Protein AF-A0A1S4ERU2-F1 (afdb_monomer_lite)

Secondary structure (DSSP, 8-state):
-HHHHHHHHHHHGGGG-------SSS-TTTHHHHHHHHHHHHHHHTT-SS-----TTS----HHHHHHHHHHH-----GGG---TTTTTTSPPPP----

Foldseek 3Di:
DVVVVVVVVVVVVVPPPDDDDDDDDDCVPVCPVVVVVVVVVVCVVVVHPDDDDDDVVDDDDDPVNQVVVCVVPVDNPPVVPPPDPCPCVVVDDDDDDDD

Structure (mmCIF, N/CA/C/O backbone):
data_AF-A0A1S4ERU2-F1
#
_entry.id   AF-A0A1S4ERU2-F1
#
loop_
_atom_site.group_PDB
_atom_site.id
_atom_site.type_symbol
_atom_site.label_atom_id
_atom_site.label_alt_id
_atom_site.label_comp_id
_atom_site.label_asym_id
_atom_site.label_entity_id
_atom_site.label_seq_id
_atom_site.pdbx_PDB_ins_code
_atom_site.Cartn_x
_atom_site.Cartn_y
_atom_site.Cartn_z
_atom_site.occupancy
_atom_site.B_iso_or_equiv
_atom_site.auth_seq_id
_atom_site.auth_comp_id
_atom_site.auth_asym_id
_atom_site.auth_atom_id
_atom_site.pdbx_PDB_model_num
ATOM 1 N N . MET A 1 1 ? -36.582 -1.621 -16.026 1.00 64.06 1 MET A N 1
ATOM 2 C CA . MET A 1 1 ? -36.294 -0.267 -15.488 1.00 64.06 1 MET A CA 1
ATOM 3 C C . MET A 1 1 ? -35.591 -0.240 -14.123 1.00 64.06 1 MET A C 1
ATOM 5 O O . MET A 1 1 ? -34.948 0.753 -13.824 1.00 64.06 1 MET A O 1
ATOM 9 N N . ARG A 1 2 ? -35.659 -1.296 -13.292 1.00 65.50 2 ARG A N 1
ATOM 10 C CA . ARG A 1 2 ? -35.062 -1.303 -11.936 1.00 65.50 2 ARG A CA 1
ATOM 11 C C . ARG A 1 2 ? -33.526 -1.429 -11.895 1.00 65.50 2 ARG A C 1
ATOM 13 O O . ARG A 1 2 ? -32.908 -0.813 -11.038 1.00 65.50 2 ARG A O 1
ATOM 20 N N . CYS A 1 3 ? -32.904 -2.149 -12.837 1.00 54.56 3 CYS A N 1
ATOM 21 C CA . CYS A 1 3 ? -31.436 -2.268 -12.899 1.00 54.56 3 CYS A CA 1
ATOM 22 C C . CYS A 1 3 ? -30.736 -0.947 -13.232 1.00 54.56 3 CYS A C 1
ATOM 24 O O . CYS A 1 3 ? -29.701 -0.647 -12.652 1.00 54.56 3 CYS A O 1
ATOM 26 N N . LEU A 1 4 ? -31.313 -0.140 -14.129 1.00 66.44 4 LEU A N 1
ATOM 27 C CA . LEU A 1 4 ? -30.715 1.136 -14.525 1.00 66.44 4 LEU A CA 1
ATOM 28 C C . LEU A 1 4 ? -30.728 2.142 -13.362 1.00 66.44 4 LEU A C 1
ATOM 30 O O . LEU A 1 4 ? -29.753 2.856 -13.165 1.00 66.44 4 LEU A O 1
ATOM 34 N N . LEU A 1 5 ? -31.776 2.115 -12.528 1.00 60.19 5 LEU A N 1
ATOM 35 C CA . LEU A 1 5 ? -31.858 2.926 -11.310 1.00 60.19 5 LEU A CA 1
ATOM 36 C C . LEU A 1 5 ? -30.756 2.559 -10.297 1.00 60.19 5 LEU A C 1
ATOM 38 O O . LEU A 1 5 ? -30.122 3.453 -9.746 1.00 60.19 5 LEU A O 1
ATOM 42 N N . MET A 1 6 ? -30.486 1.261 -10.095 1.00 65.88 6 MET A N 1
ATOM 43 C CA . MET A 1 6 ? -29.457 0.805 -9.148 1.00 65.88 6 MET A CA 1
ATOM 44 C C . MET A 1 6 ? -28.038 1.207 -9.567 1.00 65.88 6 MET A C 1
ATOM 46 O O . MET A 1 6 ? -27.237 1.604 -8.722 1.00 65.88 6 MET A O 1
ATOM 50 N N . VAL A 1 7 ? -27.733 1.170 -10.868 1.00 66.50 7 VAL A N 1
ATOM 51 C CA . VAL A 1 7 ? -26.419 1.582 -11.392 1.00 66.50 7 VAL A CA 1
ATOM 52 C C . VAL A 1 7 ? -26.184 3.083 -11.183 1.00 66.50 7 VAL A C 1
ATOM 54 O O . VAL A 1 7 ? -25.099 3.480 -10.762 1.00 66.50 7 VAL A O 1
ATOM 57 N N . VAL A 1 8 ? -27.210 3.916 -11.394 1.00 65.81 8 VAL A N 1
ATOM 58 C CA . VAL A 1 8 ? -27.120 5.375 -11.193 1.00 65.81 8 VAL A CA 1
ATOM 59 C C . VAL A 1 8 ? -26.935 5.727 -9.713 1.00 65.81 8 VAL A C 1
ATOM 61 O O . VAL A 1 8 ? -26.126 6.595 -9.388 1.00 65.81 8 VAL A O 1
ATOM 64 N N . THR A 1 9 ? -27.616 5.025 -8.801 1.00 60.66 9 THR A N 1
ATOM 65 C CA . THR A 1 9 ? -27.457 5.261 -7.356 1.00 60.66 9 THR A CA 1
ATOM 66 C C . THR A 1 9 ? -26.083 4.852 -6.829 1.00 60.66 9 THR A C 1
ATOM 68 O O . THR A 1 9 ? -25.536 5.542 -5.975 1.00 60.66 9 THR A O 1
ATOM 71 N N . VAL A 1 10 ? -25.491 3.773 -7.352 1.00 65.50 10 VAL A N 1
ATOM 72 C CA . VAL A 1 10 ? -24.155 3.315 -6.932 1.00 65.50 10 VAL A CA 1
ATOM 73 C C . VAL A 1 10 ? -23.070 4.282 -7.418 1.00 65.50 10 VAL A C 1
ATOM 75 O O . VAL A 1 10 ? -22.179 4.636 -6.646 1.00 65.50 10 VAL A O 1
ATOM 78 N N . LEU A 1 11 ? -23.181 4.791 -8.651 1.00 56.56 11 LEU A N 1
ATOM 79 C CA . LEU A 1 11 ? -22.215 5.744 -9.210 1.00 56.56 11 LEU A CA 1
ATOM 80 C C . LEU A 1 11 ? -22.181 7.074 -8.431 1.00 56.56 11 LEU A C 1
ATOM 82 O O . LEU A 1 11 ? -21.110 7.640 -8.232 1.00 56.56 11 LEU A O 1
ATOM 86 N N . ALA A 1 12 ? -23.330 7.542 -7.930 1.00 58.22 12 ALA A N 1
ATOM 87 C CA . ALA A 1 12 ? -23.422 8.783 -7.155 1.00 58.22 12 ALA A CA 1
ATOM 88 C C . ALA A 1 12 ? -22.722 8.707 -5.781 1.00 58.22 12 ALA A C 1
ATOM 90 O O . ALA A 1 12 ? -22.253 9.724 -5.275 1.00 58.22 12 ALA A O 1
ATOM 91 N N . THR A 1 13 ? -22.609 7.513 -5.188 1.00 59.38 13 THR A N 1
ATOM 92 C CA . THR A 1 13 ? -21.994 7.322 -3.858 1.00 59.38 13 THR A CA 1
ATOM 93 C C . THR A 1 13 ? -20.463 7.273 -3.855 1.00 59.38 13 THR A C 1
ATOM 95 O O . THR A 1 13 ? -19.857 7.366 -2.790 1.00 59.38 13 THR A O 1
ATOM 98 N N . LEU A 1 14 ? -19.815 7.170 -5.020 1.00 54.94 14 LEU A N 1
ATOM 99 C CA . LEU A 1 14 ? -18.350 7.080 -5.118 1.00 54.94 14 LEU A CA 1
ATOM 100 C C . LEU A 1 14 ? -17.636 8.445 -5.048 1.00 54.94 14 LEU A C 1
ATOM 102 O O . LEU A 1 14 ? -16.425 8.487 -4.846 1.00 54.94 14 LEU A O 1
ATOM 106 N N . ASN A 1 15 ? -18.364 9.563 -5.150 1.00 58.16 15 ASN A N 1
ATOM 107 C CA . ASN A 1 15 ? -17.785 10.910 -5.264 1.00 58.16 15 ASN A CA 1
ATOM 108 C C . ASN A 1 15 ? -17.533 11.648 -3.932 1.00 58.16 15 ASN A C 1
ATOM 110 O O . ASN A 1 15 ? -17.169 12.821 -3.956 1.00 58.16 15 ASN A O 1
ATOM 114 N N . SER A 1 16 ? -17.704 11.014 -2.768 1.00 42.22 16 SER A N 1
ATOM 115 C CA . SER A 1 16 ? -17.633 11.715 -1.468 1.00 42.22 16 SER A CA 1
ATOM 116 C C . SER A 1 16 ? -16.392 11.415 -0.619 1.00 42.22 16 SER A C 1
ATOM 118 O O . SER A 1 16 ? -16.374 11.742 0.564 1.00 42.22 16 SER A O 1
ATOM 120 N N . ILE A 1 17 ? -15.331 10.829 -1.182 1.00 47.81 17 ILE A N 1
ATOM 121 C CA . ILE A 1 17 ? -14.082 10.594 -0.437 1.00 47.81 17 ILE A CA 1
ATOM 122 C C . ILE A 1 17 ? -13.149 11.800 -0.612 1.00 47.81 17 ILE A C 1
ATOM 124 O O . ILE A 1 17 ? -12.139 11.754 -1.307 1.00 47.81 17 ILE A O 1
ATOM 128 N N . THR A 1 18 ? -13.505 12.916 0.020 1.00 42.62 18 THR A N 1
ATOM 129 C CA . THR A 1 18 ? -12.589 14.037 0.261 1.00 42.62 18 THR A CA 1
ATOM 130 C C . THR A 1 18 ? -11.744 13.723 1.492 1.00 42.62 18 THR A C 1
ATOM 132 O O . THR A 1 18 ? -12.242 13.768 2.616 1.00 42.62 18 THR A O 1
ATOM 135 N N . ILE A 1 19 ? -10.470 13.377 1.294 1.00 44.28 19 ILE A N 1
ATOM 136 C CA . ILE A 1 19 ? -9.506 13.205 2.387 1.00 44.28 19 ILE A CA 1
ATOM 137 C C . ILE A 1 19 ? -8.971 14.591 2.754 1.00 44.28 19 ILE A C 1
ATOM 139 O O . ILE A 1 19 ? -8.128 15.149 2.054 1.00 44.28 19 ILE A O 1
ATOM 143 N N . SER A 1 20 ? -9.483 15.155 3.845 1.00 37.25 20 SER A N 1
ATOM 144 C CA . SER A 1 20 ? -8.974 16.393 4.434 1.00 37.25 20 SER A CA 1
ATOM 145 C C . SER A 1 20 ? -7.634 16.118 5.117 1.00 37.25 20 SER A C 1
ATOM 147 O O . SER A 1 20 ? -7.583 15.530 6.194 1.00 37.25 20 SER A O 1
ATOM 149 N N . THR A 1 21 ? -6.533 16.528 4.491 1.00 45.09 21 THR A N 1
ATOM 150 C CA . THR A 1 21 ? -5.205 16.533 5.113 1.00 45.09 21 THR A CA 1
ATOM 151 C C . THR A 1 21 ? -5.046 17.805 5.943 1.00 45.09 21 THR A C 1
ATOM 153 O O . THR A 1 21 ? -4.674 18.851 5.412 1.00 45.09 21 THR A O 1
ATOM 156 N N . THR A 1 22 ? -5.342 17.735 7.240 1.00 44.81 22 THR A N 1
ATOM 157 C CA . THR A 1 22 ? -5.032 18.813 8.190 1.00 44.81 22 THR A CA 1
ATOM 158 C C . THR A 1 22 ? -3.838 18.420 9.054 1.00 44.81 22 THR A C 1
ATOM 160 O O . THR A 1 22 ? -3.838 17.369 9.687 1.00 44.81 22 THR A O 1
ATOM 163 N N . SER A 1 23 ? -2.824 19.281 8.988 1.00 42.06 23 SER A N 1
ATOM 164 C CA . SER A 1 23 ? -1.555 19.360 9.722 1.00 42.06 23 SER A CA 1
ATOM 165 C C . SER A 1 23 ? -1.388 18.513 10.993 1.00 42.06 23 SER A C 1
ATOM 167 O O . SER A 1 23 ? -2.158 18.625 11.945 1.00 42.06 23 SER A O 1
ATOM 169 N N . ALA A 1 24 ? -0.274 17.773 11.005 1.00 54.34 24 ALA A N 1
ATOM 170 C CA . ALA A 1 24 ? 0.426 17.230 12.170 1.00 54.34 24 ALA A CA 1
ATOM 171 C C . ALA A 1 24 ? 0.660 18.354 13.211 1.00 54.34 24 ALA A C 1
ATOM 173 O O . ALA A 1 24 ? 0.927 19.482 12.814 1.00 54.34 24 ALA A O 1
ATOM 174 N N . GLU A 1 25 ? 0.523 18.192 14.530 1.00 49.16 25 GLU A N 1
ATOM 175 C CA . GLU A 1 25 ? 1.228 17.211 15.365 1.00 49.16 25 GLU A CA 1
ATOM 176 C C . GLU A 1 25 ? 0.494 16.847 16.693 1.00 49.16 25 GLU A C 1
ATOM 178 O O . GLU A 1 25 ? 1.078 16.163 17.524 1.00 49.16 25 GLU A O 1
ATOM 183 N N . ASP A 1 26 ? -0.794 17.184 16.888 1.00 44.47 26 ASP A N 1
ATOM 184 C CA . ASP A 1 26 ? -1.534 16.938 18.162 1.00 44.47 26 ASP A CA 1
ATOM 185 C C . ASP A 1 26 ? -2.659 15.858 18.109 1.00 44.47 26 ASP A C 1
ATOM 187 O O . ASP A 1 26 ? -3.373 15.627 19.086 1.00 44.47 26 ASP A O 1
ATOM 191 N N . SER A 1 27 ? -2.848 15.145 16.989 1.00 52.03 27 SER A N 1
ATOM 192 C CA . SER A 1 27 ? -4.080 14.370 16.695 1.00 52.03 27 SER A CA 1
ATOM 193 C C . SER A 1 27 ? -4.112 12.887 17.133 1.00 52.03 27 SER A C 1
ATOM 195 O O . SER A 1 27 ? -5.151 12.226 17.065 1.00 52.03 27 SER A O 1
ATOM 197 N N . VAL A 1 28 ? -3.001 12.331 17.631 1.00 56.16 28 VAL A N 1
ATOM 198 C CA . VAL A 1 28 ? -2.728 10.872 17.627 1.00 56.16 28 VAL A CA 1
ATOM 199 C C . VAL A 1 28 ? -3.732 9.999 18.417 1.00 56.16 28 VAL A C 1
ATOM 201 O O . VAL A 1 28 ? -3.834 8.791 18.178 1.00 56.16 28 VAL A O 1
ATOM 204 N N . GLN A 1 29 ? -4.491 10.557 19.368 1.00 55.91 29 GLN A N 1
ATOM 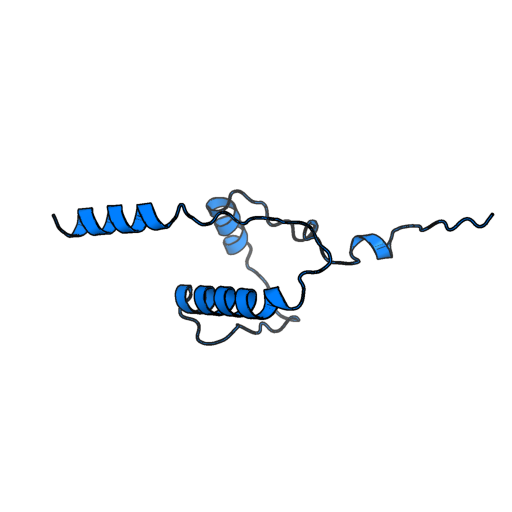205 C CA . GLN A 1 29 ? -5.467 9.789 20.163 1.00 55.91 29 GLN A CA 1
ATOM 206 C C . GLN A 1 29 ? -6.895 9.807 19.604 1.00 55.91 29 GLN A C 1
ATOM 208 O O . GLN A 1 29 ? -7.584 8.787 19.690 1.00 55.91 29 GLN A O 1
ATOM 213 N N . LEU A 1 30 ? -7.328 10.923 19.010 1.00 58.38 30 LEU A N 1
ATOM 214 C CA . LEU A 1 30 ? -8.655 11.060 18.395 1.00 58.38 30 LEU A CA 1
ATOM 215 C C . LEU A 1 30 ? -8.749 10.204 17.119 1.00 58.38 30 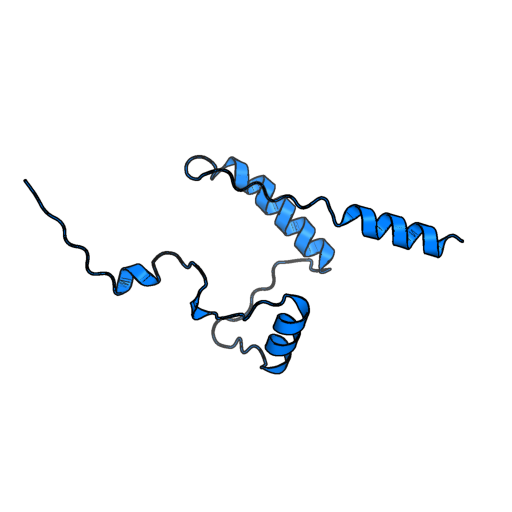LEU A C 1
ATOM 217 O O . LEU A 1 30 ? -9.783 9.599 16.831 1.00 58.38 30 LEU A O 1
ATOM 221 N N . ASP A 1 31 ? -7.607 10.020 16.459 1.00 73.25 31 ASP A N 1
ATOM 222 C CA . ASP A 1 31 ? -7.483 9.260 15.222 1.00 73.25 31 ASP A CA 1
ATOM 223 C C . ASP A 1 31 ? -7.684 7.749 15.406 1.00 73.25 31 ASP A C 1
ATOM 225 O O . ASP A 1 31 ? -8.121 7.076 14.479 1.00 73.25 31 ASP A O 1
ATOM 229 N N . LYS A 1 32 ? -7.440 7.162 16.589 1.00 86.06 32 LYS A N 1
ATOM 230 C CA . LYS A 1 32 ? -7.469 5.688 16.739 1.00 86.06 32 LYS A CA 1
ATOM 231 C C . LYS A 1 32 ? -8.838 5.072 16.448 1.00 86.06 32 LYS A C 1
ATOM 233 O O . LYS A 1 32 ? -8.905 4.031 15.799 1.00 86.06 32 LYS A O 1
ATOM 238 N N . LYS A 1 33 ? -9.922 5.701 16.915 1.00 87.06 33 LYS A N 1
ATOM 239 C CA . LYS A 1 33 ? -11.291 5.216 16.661 1.00 87.06 33 LYS A CA 1
ATOM 240 C C . LYS A 1 33 ? -11.679 5.398 15.193 1.00 87.06 33 LYS A C 1
ATOM 242 O O . LYS A 1 33 ? -12.244 4.484 14.599 1.00 87.06 33 LYS A O 1
ATOM 247 N N . ALA A 1 34 ? -11.319 6.537 14.601 1.00 90.12 34 ALA A N 1
ATOM 248 C CA . ALA A 1 34 ? -11.553 6.810 13.186 1.00 90.12 34 ALA A CA 1
ATOM 249 C C . ALA A 1 34 ? -10.787 5.822 12.287 1.00 90.12 34 ALA A C 1
ATOM 251 O O . ALA A 1 34 ? -11.364 5.237 11.374 1.00 90.12 34 ALA A O 1
ATOM 252 N N . LEU A 1 35 ? -9.517 5.548 12.599 1.00 89.56 35 LEU A N 1
ATOM 253 C CA . LEU A 1 35 ? -8.690 4.568 11.893 1.00 89.56 35 LEU A CA 1
ATOM 254 C C . LEU A 1 35 ? -9.264 3.150 11.989 1.00 89.56 35 LEU A C 1
ATOM 256 O O . LEU A 1 35 ? -9.300 2.445 10.983 1.00 89.56 35 LEU A O 1
ATOM 260 N N . GLN A 1 36 ? -9.761 2.740 13.161 1.00 91.00 36 GLN A N 1
ATOM 261 C CA . GLN A 1 36 ? -10.426 1.441 13.331 1.00 91.00 36 GLN A CA 1
ATOM 262 C C . GLN A 1 36 ? -11.710 1.325 12.499 1.00 91.00 36 GLN A C 1
ATOM 264 O O . GLN A 1 36 ? -11.993 0.258 11.957 1.00 91.00 36 GLN A O 1
ATOM 269 N N . GLN A 1 37 ? -12.476 2.410 12.370 1.00 92.44 37 GLN A N 1
ATOM 270 C CA . GLN A 1 37 ? -13.683 2.439 11.544 1.00 92.44 37 GLN A CA 1
ATOM 271 C C . GLN A 1 37 ? -13.363 2.390 10.044 1.00 92.44 37 GLN A C 1
ATOM 273 O O . GLN A 1 37 ? -14.045 1.706 9.282 1.00 92.44 37 GLN A O 1
ATOM 278 N N . VAL A 1 38 ? -12.309 3.081 9.606 1.00 94.06 38 VAL A N 1
ATOM 279 C CA . VAL A 1 38 ? -11.828 2.981 8.221 1.00 94.06 38 VAL A CA 1
ATOM 280 C C . VAL A 1 38 ? -11.325 1.564 7.935 1.00 94.06 38 VAL A C 1
ATOM 282 O O . VAL A 1 38 ? -11.659 0.995 6.897 1.00 94.06 38 VAL A O 1
ATOM 285 N N . GLU A 1 39 ? -10.580 0.958 8.865 1.00 91.88 39 GLU A N 1
ATOM 286 C CA . GLU A 1 39 ? -10.102 -0.422 8.735 1.00 91.88 39 GLU A CA 1
ATOM 287 C C . GLU A 1 39 ? -11.262 -1.422 8.638 1.00 91.88 39 GLU A C 1
ATOM 289 O O . GLU A 1 39 ? -11.253 -2.270 7.747 1.00 91.88 39 GLU A O 1
ATOM 294 N N . SER A 1 40 ? -12.284 -1.316 9.495 1.00 93.81 40 SER A N 1
ATOM 295 C CA . SER A 1 40 ? -13.438 -2.224 9.452 1.00 93.81 40 SER A CA 1
ATOM 296 C C . SER A 1 40 ? -14.242 -2.089 8.157 1.00 93.81 40 SER A C 1
ATOM 298 O O . SER A 1 40 ? -14.677 -3.100 7.603 1.00 93.81 40 SER A O 1
ATOM 300 N N . ASN A 1 41 ? -14.381 -0.870 7.628 1.00 95.00 41 ASN A N 1
ATOM 301 C CA . ASN A 1 41 ? -15.030 -0.641 6.342 1.00 95.00 41 ASN A CA 1
ATOM 302 C C . ASN A 1 41 ? -14.238 -1.278 5.190 1.00 95.00 41 ASN A C 1
ATOM 304 O O . ASN A 1 41 ? -14.799 -2.031 4.400 1.00 95.00 41 ASN A O 1
ATOM 308 N N . LEU A 1 42 ? -12.919 -1.063 5.130 1.00 95.12 42 LEU A N 1
ATOM 309 C CA . LEU A 1 42 ? -12.067 -1.694 4.115 1.00 95.12 42 LEU A CA 1
ATOM 310 C C . LEU A 1 42 ? -12.137 -3.223 4.187 1.00 95.12 42 LEU A C 1
ATOM 312 O O . LEU A 1 42 ? -12.275 -3.885 3.162 1.00 95.12 42 LEU A O 1
ATOM 316 N N . LEU A 1 43 ? -12.086 -3.790 5.392 1.00 95.25 43 LEU A N 1
ATOM 317 C CA . LEU A 1 43 ? -12.219 -5.230 5.594 1.00 95.25 43 LEU A CA 1
ATOM 318 C C . LEU A 1 43 ? -13.567 -5.755 5.080 1.00 95.25 43 LEU A C 1
ATOM 320 O O . LEU A 1 43 ? -13.588 -6.760 4.373 1.00 95.25 43 LEU A O 1
ATOM 324 N N . SER A 1 44 ? -14.662 -5.042 5.354 1.00 95.38 44 SER A N 1
ATOM 325 C CA . SER A 1 44 ? -15.997 -5.369 4.841 1.00 95.38 44 SER A CA 1
ATOM 326 C C . SER A 1 44 ? -16.063 -5.318 3.310 1.00 95.38 44 SER A C 1
ATOM 328 O O . SER A 1 44 ? -16.523 -6.271 2.683 1.00 95.38 44 SER A O 1
ATOM 330 N N . LEU A 1 45 ? -15.529 -4.257 2.692 1.00 96.19 45 LEU A N 1
ATOM 331 C CA . LEU A 1 45 ? -15.507 -4.087 1.233 1.00 96.19 45 LEU A CA 1
ATOM 332 C C . LEU A 1 45 ? -14.749 -5.210 0.518 1.00 96.19 45 LEU A C 1
ATOM 334 O O . LEU A 1 45 ? -15.158 -5.647 -0.555 1.00 96.19 45 LEU A O 1
ATOM 338 N N . PHE A 1 46 ? -13.661 -5.696 1.116 1.00 93.94 46 PHE A N 1
ATOM 339 C CA . PHE A 1 46 ? -12.882 -6.810 0.575 1.00 93.94 46 PHE A CA 1
ATOM 340 C C . PHE A 1 46 ? -13.389 -8.193 1.019 1.00 93.94 46 PHE A C 1
ATOM 342 O O . PHE A 1 46 ? -12.798 -9.202 0.636 1.00 93.94 46 PHE A O 1
ATOM 349 N N . GLY A 1 47 ? -14.455 -8.270 1.825 1.00 95.75 47 GLY A N 1
ATOM 350 C CA . GLY A 1 47 ? -14.987 -9.533 2.349 1.00 95.75 47 GLY A CA 1
ATOM 351 C C . GLY A 1 47 ? -14.025 -10.264 3.294 1.00 95.75 47 GLY A C 1
ATOM 352 O O . GLY A 1 47 ? -14.047 -11.491 3.390 1.00 95.75 47 GLY A O 1
ATOM 353 N N . LEU 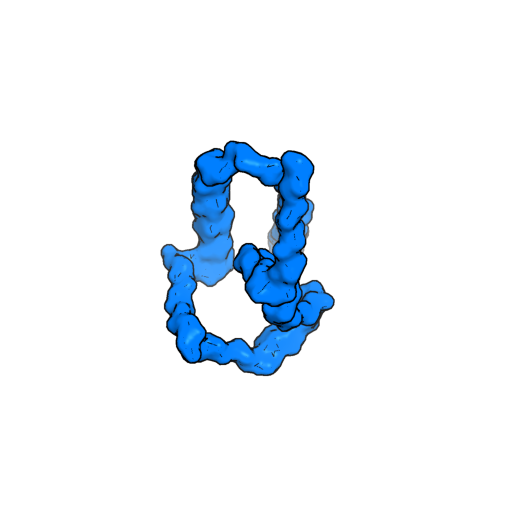A 1 48 ? -13.140 -9.529 3.970 1.00 94.31 48 LEU A N 1
ATOM 354 C CA . LEU A 1 48 ? -12.126 -10.069 4.869 1.00 94.31 48 LEU A CA 1
ATOM 355 C C . LEU A 1 48 ? -12.564 -9.915 6.327 1.00 94.31 48 LEU A C 1
ATOM 357 O O . LEU A 1 48 ? -12.871 -8.826 6.788 1.00 94.31 48 LEU A O 1
ATOM 361 N N . ASN A 1 49 ? -12.493 -10.995 7.104 1.00 91.19 49 ASN A N 1
ATOM 362 C CA . ASN A 1 49 ? -12.840 -10.948 8.532 1.00 91.19 49 ASN A CA 1
ATOM 363 C C . ASN A 1 49 ? -11.711 -10.395 9.415 1.00 91.19 49 ASN A C 1
ATOM 365 O O . ASN A 1 49 ? -11.933 -10.016 10.564 1.00 91.19 49 ASN A O 1
ATOM 369 N N . ARG A 1 50 ? -10.465 -10.444 8.928 1.00 92.00 50 ARG A N 1
ATOM 370 C CA . ARG A 1 50 ? -9.258 -10.079 9.679 1.00 92.00 50 ARG A CA 1
ATOM 371 C C . ARG A 1 50 ? -8.193 -9.538 8.737 1.00 92.00 50 ARG A C 1
ATOM 373 O O . ARG A 1 50 ? -8.121 -9.932 7.575 1.00 92.00 50 ARG A O 1
ATOM 380 N N . ARG A 1 51 ? -7.307 -8.701 9.278 1.00 90.94 51 ARG A N 1
ATOM 381 C CA . ARG A 1 51 ? -6.154 -8.170 8.550 1.00 90.94 51 ARG A CA 1
ATOM 382 C C . ARG A 1 51 ? -5.227 -9.303 8.073 1.00 90.94 51 A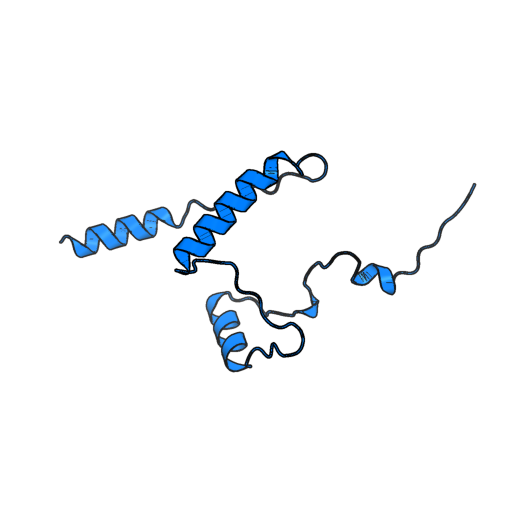RG A C 1
ATOM 384 O O . ARG A 1 51 ? -4.732 -10.060 8.917 1.00 90.94 51 ARG A O 1
ATOM 391 N N . PRO A 1 52 ? -4.925 -9.400 6.765 1.00 90.25 52 PRO A N 1
ATOM 392 C CA . PRO A 1 52 ? -3.990 -10.394 6.254 1.00 90.25 52 PRO A CA 1
ATOM 393 C C . PRO A 1 52 ? -2.578 -10.129 6.794 1.00 90.25 52 PRO A C 1
ATOM 395 O O . PRO A 1 52 ? -2.100 -8.992 6.805 1.00 90.25 52 PRO A O 1
ATOM 398 N N . ARG A 1 53 ? -1.901 -11.185 7.260 1.00 88.38 53 ARG A N 1
ATOM 399 C CA . ARG A 1 53 ? -0.527 -11.123 7.785 1.00 88.38 53 ARG A CA 1
ATOM 400 C C . ARG A 1 53 ? 0.428 -11.875 6.858 1.00 88.38 53 ARG A C 1
ATOM 402 O O . ARG A 1 53 ? 0.668 -13.060 7.072 1.00 88.38 53 ARG A O 1
ATOM 409 N N . PRO A 1 54 ? 0.960 -11.219 5.815 1.00 84.44 54 PRO A N 1
ATOM 410 C CA . PRO A 1 54 ? 1.893 -11.870 4.913 1.00 84.44 54 PRO A CA 1
ATOM 411 C C . PRO A 1 54 ? 3.239 -12.132 5.605 1.00 84.44 54 PRO A C 1
ATOM 413 O O . PRO A 1 54 ? 3.763 -11.294 6.345 1.00 84.44 54 PRO A O 1
ATOM 416 N N . ASN A 1 55 ? 3.828 -13.296 5.333 1.00 84.69 55 ASN A N 1
ATOM 417 C CA . ASN A 1 55 ? 5.160 -13.646 5.818 1.00 84.69 55 ASN A CA 1
ATOM 418 C C . ASN A 1 55 ? 6.217 -12.820 5.077 1.00 84.69 55 ASN A C 1
ATOM 420 O O . ASN A 1 55 ? 6.581 -13.153 3.953 1.00 84.69 55 ASN A O 1
ATOM 424 N N . ARG A 1 56 ? 6.738 -11.765 5.724 1.00 74.38 56 ARG A N 1
ATOM 425 C CA . ARG A 1 56 ? 7.649 -10.754 5.138 1.00 74.38 56 ARG A CA 1
ATOM 426 C C . ARG A 1 56 ? 8.836 -11.315 4.344 1.00 74.38 56 ARG A C 1
ATOM 428 O O . ARG A 1 56 ? 9.326 -10.639 3.452 1.00 74.38 56 ARG A O 1
ATOM 435 N N . LYS A 1 57 ? 9.297 -12.527 4.660 1.00 75.81 57 LYS A N 1
ATOM 436 C CA . LYS A 1 57 ? 10.444 -13.166 3.997 1.00 75.81 57 LYS A CA 1
ATOM 437 C C . LYS A 1 57 ? 10.126 -13.706 2.594 1.00 75.81 57 LYS A C 1
ATOM 439 O O . LYS A 1 57 ? 11.027 -13.780 1.771 1.00 75.81 57 LYS A O 1
ATOM 444 N N . ASN A 1 58 ? 8.864 -14.046 2.314 1.00 74.88 58 ASN A N 1
ATOM 445 C CA . ASN A 1 58 ? 8.479 -14.817 1.122 1.00 74.88 58 ASN A CA 1
ATOM 446 C C . ASN A 1 58 ? 7.459 -14.099 0.224 1.00 74.88 58 ASN A C 1
ATOM 448 O O . ASN A 1 58 ? 6.886 -14.715 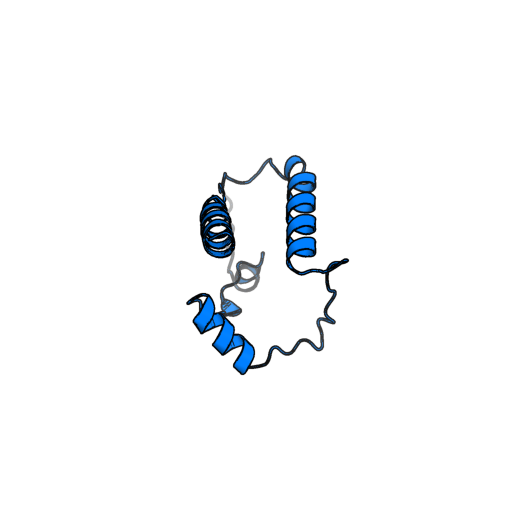-0.672 1.00 74.88 58 ASN A O 1
ATOM 452 N N . VAL A 1 59 ? 7.200 -12.808 0.447 1.00 78.94 59 VAL A N 1
ATOM 453 C CA . VAL A 1 59 ? 6.267 -12.053 -0.399 1.00 78.94 59 VAL A CA 1
ATOM 454 C C . VAL A 1 59 ? 6.962 -11.687 -1.706 1.00 78.94 59 VAL A C 1
ATOM 456 O O . VAL A 1 59 ? 7.797 -10.788 -1.741 1.00 78.94 59 VAL A O 1
ATOM 459 N N . ARG A 1 60 ? 6.602 -12.376 -2.790 1.00 83.69 60 ARG A N 1
ATOM 460 C CA . ARG A 1 60 ? 6.937 -11.973 -4.159 1.00 83.69 60 ARG A CA 1
ATOM 461 C C . ARG A 1 60 ? 5.655 -11.585 -4.880 1.00 83.69 60 ARG A C 1
ATOM 463 O O . ARG A 1 60 ? 4.760 -12.410 -5.022 1.00 83.69 60 ARG A O 1
ATOM 470 N N . ILE A 1 61 ? 5.577 -10.335 -5.324 1.00 86.44 61 ILE A N 1
ATOM 471 C CA . ILE A 1 61 ? 4.471 -9.843 -6.149 1.00 86.44 61 ILE A CA 1
ATOM 472 C C . ILE A 1 61 ? 4.833 -10.145 -7.612 1.00 86.44 61 ILE A C 1
ATOM 474 O O . ILE A 1 61 ? 5.889 -9.697 -8.064 1.00 86.44 61 ILE A O 1
ATOM 478 N N . PRO A 1 62 ? 4.028 -10.925 -8.355 1.00 91.75 62 PRO A N 1
ATOM 479 C CA . PRO A 1 62 ? 4.308 -11.227 -9.758 1.00 91.75 62 PRO A CA 1
ATOM 480 C C . PRO A 1 62 ? 4.312 -9.972 -10.638 1.00 91.75 62 PRO A C 1
ATOM 482 O O . PRO A 1 62 ? 3.530 -9.051 -10.410 1.00 91.75 62 PRO A O 1
ATOM 485 N N . LYS A 1 63 ? 5.126 -9.967 -11.702 1.00 90.56 63 LYS A N 1
ATOM 486 C CA . LYS A 1 63 ? 5.228 -8.825 -12.629 1.00 90.56 63 LYS A CA 1
ATOM 487 C C . LYS A 1 63 ? 3.883 -8.462 -13.268 1.00 90.56 63 LYS A C 1
ATOM 489 O O . LYS A 1 63 ? 3.503 -7.300 -13.249 1.00 90.56 63 LYS A O 1
ATOM 494 N N . ALA A 1 64 ? 3.127 -9.465 -13.718 1.00 93.50 64 ALA A N 1
ATOM 495 C CA . ALA A 1 64 ? 1.814 -9.255 -14.328 1.00 93.50 64 ALA A CA 1
ATOM 496 C C . ALA A 1 64 ? 0.842 -8.489 -13.408 1.00 93.50 64 ALA A C 1
ATOM 498 O O . ALA A 1 64 ? 0.065 -7.668 -13.880 1.00 93.50 64 ALA A O 1
ATOM 499 N N . MET A 1 65 ? 0.915 -8.703 -12.089 1.00 92.38 65 MET A N 1
ATOM 500 C CA . MET A 1 65 ? 0.075 -7.980 -11.125 1.00 92.38 65 MET A CA 1
ATOM 501 C C . MET A 1 65 ? 0.451 -6.500 -11.021 1.00 92.38 65 MET A C 1
ATOM 503 O O . MET A 1 65 ? -0.426 -5.656 -10.857 1.00 92.38 65 MET A O 1
ATOM 507 N N . LEU A 1 66 ? 1.744 -6.180 -11.121 1.00 89.69 66 LEU A N 1
ATOM 508 C CA . LEU A 1 66 ? 2.208 -4.793 -11.133 1.00 89.69 66 LEU A CA 1
ATOM 509 C C . LEU A 1 66 ? 1.739 -4.081 -12.399 1.00 89.69 66 LEU A C 1
ATOM 511 O O . LEU A 1 66 ? 1.273 -2.950 -12.317 1.00 89.69 66 LEU A O 1
ATOM 515 N N . ASP A 1 67 ? 1.814 -4.755 -13.545 1.00 92.44 67 ASP A N 1
ATOM 516 C CA . ASP A 1 67 ? 1.371 -4.200 -14.824 1.00 92.44 67 ASP A CA 1
ATOM 517 C C . ASP A 1 67 ? -0.136 -3.884 -14.794 1.00 92.44 67 ASP A C 1
ATOM 519 O O . ASP A 1 67 ? -0.547 -2.792 -15.182 1.00 92.44 67 ASP A O 1
ATOM 523 N N . LEU A 1 68 ? -0.957 -4.781 -14.234 1.00 94.50 68 LEU A N 1
ATOM 524 C CA . LEU A 1 68 ? -2.392 -4.531 -14.044 1.00 94.50 68 LEU A CA 1
ATOM 525 C C . LEU A 1 68 ? -2.668 -3.339 -13.121 1.00 94.50 68 LEU A C 1
ATOM 527 O O . LEU A 1 68 ? -3.524 -2.511 -13.428 1.00 94.50 68 LEU A O 1
ATOM 531 N N . TYR A 1 69 ? -1.932 -3.218 -12.015 1.00 90.81 69 TYR A N 1
ATOM 532 C CA . TYR A 1 69 ? -2.092 -2.086 -11.104 1.00 90.81 69 TYR A CA 1
ATOM 533 C C . TYR A 1 69 ? -1.752 -0.753 -11.784 1.00 90.81 69 TYR A C 1
ATOM 535 O O . TYR A 1 69 ? -2.475 0.229 -11.618 1.00 90.81 69 TYR A O 1
ATOM 543 N N . LYS A 1 70 ? -0.681 -0.721 -12.586 1.00 91.31 70 LYS A N 1
ATOM 544 C CA . LYS A 1 70 ? -0.298 0.465 -13.365 1.00 91.31 70 LYS A CA 1
ATOM 545 C C . LYS A 1 70 ? -1.401 0.878 -14.329 1.00 91.31 70 LYS A C 1
ATOM 547 O O . LYS A 1 70 ? -1.708 2.059 -14.421 1.00 91.31 70 LYS A O 1
ATOM 552 N N . LEU A 1 71 ? -2.022 -0.085 -15.008 1.00 94.06 71 LEU A N 1
ATOM 553 C CA . LEU A 1 71 ? -3.135 0.185 -15.919 1.00 94.06 71 LEU A CA 1
ATOM 554 C C . LEU A 1 71 ? -4.372 0.721 -15.186 1.00 94.06 71 LEU A C 1
ATOM 556 O O . LEU A 1 71 ? -5.053 1.595 -15.710 1.00 94.06 71 LEU A O 1
ATOM 560 N N . GLN A 1 72 ? -4.657 0.221 -13.981 1.00 92.62 72 GLN A N 1
ATOM 561 C CA . GLN A 1 72 ? -5.836 0.627 -13.214 1.00 92.62 72 GLN A CA 1
ATOM 562 C C . GLN A 1 72 ? -5.676 2.003 -12.552 1.00 92.62 72 GLN A C 1
ATOM 564 O O . GLN A 1 72 ? -6.628 2.779 -12.515 1.00 92.62 72 GLN A O 1
ATOM 569 N N . THR A 1 73 ? -4.492 2.299 -12.015 1.00 89.94 73 THR A N 1
ATOM 570 C CA . THR A 1 73 ? -4.255 3.494 -11.186 1.00 89.94 73 THR A CA 1
ATOM 571 C C . THR A 1 73 ? -3.475 4.583 -11.930 1.00 89.94 73 THR A C 1
ATOM 573 O O . THR A 1 73 ? -3.433 5.726 -11.486 1.00 89.94 73 THR A O 1
ATOM 576 N N . GLY A 1 74 ? -2.809 4.246 -13.039 1.00 87.19 74 GLY A N 1
ATOM 577 C CA . GLY A 1 74 ? -1.886 5.145 -13.743 1.00 87.19 74 GLY A CA 1
ATOM 578 C C . GLY A 1 74 ? -0.603 5.456 -12.961 1.00 87.19 74 GLY A C 1
ATOM 579 O O . GLY A 1 74 ? 0.176 6.309 -13.373 1.00 87.19 74 GLY A O 1
ATOM 580 N N . GLN A 1 75 ? -0.380 4.788 -11.825 1.00 80.62 75 GLN A N 1
ATOM 581 C CA . GLN A 1 75 ? 0.794 4.972 -10.976 1.00 80.62 75 GLN A CA 1
ATOM 582 C C . GLN A 1 75 ? 1.804 3.851 -11.194 1.00 80.62 75 GLN A C 1
ATOM 584 O O . GLN A 1 75 ? 1.500 2.671 -10.998 1.00 80.62 75 GLN A O 1
ATOM 589 N N . ASP A 1 76 ? 3.040 4.236 -11.502 1.00 76.81 76 ASP A N 1
ATOM 590 C CA . ASP A 1 76 ? 4.184 3.348 -11.374 1.00 76.81 76 ASP A CA 1
ATOM 591 C C . ASP A 1 76 ? 4.475 3.129 -9.886 1.00 76.81 76 ASP A C 1
ATOM 593 O O . ASP A 1 76 ? 4.872 4.046 -9.168 1.00 76.81 76 ASP A O 1
ATOM 597 N N . VAL A 1 77 ? 4.247 1.902 -9.406 1.00 68.69 77 VAL A N 1
ATOM 598 C CA . VAL A 1 77 ? 4.585 1.488 -8.036 1.00 68.69 77 VAL A CA 1
ATOM 599 C C . VAL A 1 77 ? 6.097 1.362 -7.926 1.00 68.69 77 VAL A C 1
ATOM 601 O O . VAL A 1 77 ? 6.651 0.262 -7.891 1.00 68.69 77 VAL A O 1
ATOM 604 N N . ASP A 1 78 ? 6.788 2.496 -7.899 1.00 65.62 78 ASP A N 1
ATOM 605 C CA . ASP A 1 78 ? 8.189 2.499 -7.550 1.00 65.62 78 ASP A CA 1
ATOM 606 C C . ASP A 1 78 ? 8.297 2.445 -6.025 1.00 65.62 78 ASP A C 1
ATOM 608 O O . ASP A 1 78 ? 8.133 3.426 -5.296 1.00 65.62 78 ASP A O 1
ATOM 612 N N . THR A 1 79 ? 8.547 1.238 -5.512 1.00 65.44 79 THR A N 1
ATOM 613 C CA . THR A 1 79 ? 8.761 0.977 -4.075 1.00 65.44 79 THR A CA 1
ATOM 614 C C . THR A 1 79 ? 9.910 1.845 -3.514 1.00 65.44 79 THR A C 1
ATOM 616 O O . THR A 1 79 ? 10.068 2.000 -2.296 1.00 65.44 79 THR A O 1
ATOM 619 N N . SER A 1 80 ? 10.715 2.446 -4.401 1.00 60.44 80 SER A N 1
ATOM 620 C CA . SER A 1 80 ? 11.750 3.441 -4.125 1.00 60.44 80 SER A CA 1
ATOM 621 C C . SER A 1 80 ? 11.227 4.765 -3.521 1.00 60.44 80 SER A C 1
ATOM 623 O O . SER A 1 80 ? 11.960 5.408 -2.772 1.00 60.44 80 SER A O 1
ATOM 625 N N . MET A 1 81 ? 9.958 5.129 -3.753 1.00 60.91 81 MET A N 1
ATOM 626 C CA . MET A 1 81 ? 9.402 6.454 -3.419 1.00 60.91 81 MET A CA 1
ATOM 627 C C . MET A 1 81 ? 8.466 6.481 -2.205 1.00 60.91 81 MET A C 1
ATOM 629 O O . MET A 1 81 ? 7.978 7.543 -1.824 1.00 60.91 81 MET A O 1
ATOM 633 N N . LEU A 1 82 ? 8.199 5.338 -1.567 1.00 68.25 82 LEU A N 1
ATOM 634 C CA . LEU A 1 82 ? 7.364 5.322 -0.366 1.00 68.25 82 LEU A CA 1
ATOM 635 C C . LEU A 1 82 ? 8.032 6.153 0.755 1.00 68.25 82 LEU A C 1
ATOM 637 O O . LEU A 1 82 ? 9.205 5.883 1.066 1.00 68.25 82 LEU A O 1
ATOM 641 N N . PRO A 1 83 ? 7.313 7.113 1.381 1.00 66.06 83 PRO A N 1
ATOM 642 C CA . PRO A 1 83 ? 7.827 7.951 2.462 1.00 66.06 83 PRO A CA 1
ATOM 643 C C . PRO A 1 83 ? 7.909 7.135 3.757 1.00 66.06 83 PRO A C 1
ATOM 645 O O . PRO A 1 83 ? 7.073 7.237 4.652 1.00 66.06 83 PRO A O 1
ATOM 648 N N . LEU A 1 84 ? 8.906 6.254 3.842 1.00 74.81 84 LEU A N 1
ATOM 649 C CA . LEU A 1 84 ? 9.198 5.514 5.063 1.00 74.81 84 LEU A CA 1
ATOM 650 C C . LEU A 1 84 ? 10.007 6.417 6.004 1.00 74.81 84 LEU A C 1
ATOM 652 O O . LEU A 1 84 ? 11.009 7.000 5.568 1.00 74.81 84 LEU A O 1
ATOM 656 N N . PRO A 1 85 ? 9.633 6.511 7.294 1.00 75.19 85 PRO A N 1
ATOM 657 C CA . PRO A 1 85 ? 10.393 7.295 8.255 1.00 75.19 85 PRO A CA 1
ATOM 658 C C . PRO A 1 85 ? 11.831 6.771 8.323 1.00 75.19 85 PRO A C 1
ATOM 660 O O . PRO A 1 85 ? 12.070 5.566 8.400 1.00 75.19 85 PRO A O 1
ATOM 663 N N . GLY A 1 86 ? 12.798 7.682 8.253 1.00 71.06 86 GLY A N 1
ATOM 664 C CA . GLY A 1 86 ? 14.218 7.348 8.351 1.00 71.06 86 GLY A CA 1
ATOM 665 C C . GLY A 1 86 ? 14.859 6.721 7.103 1.00 71.06 86 GLY A C 1
ATOM 666 O O . GLY A 1 86 ? 16.044 6.392 7.128 1.00 71.06 86 GLY A O 1
ATOM 667 N N . ARG A 1 87 ? 14.132 6.583 5.984 1.00 73.88 87 ARG A N 1
ATOM 668 C CA . ARG A 1 87 ? 14.684 6.024 4.734 1.00 73.88 87 ARG A CA 1
ATOM 669 C C . ARG A 1 87 ? 15.886 6.813 4.210 1.00 73.88 87 ARG A C 1
ATOM 671 O O . ARG A 1 87 ? 16.879 6.222 3.800 1.00 73.88 87 ARG A O 1
ATOM 678 N N . HIS A 1 88 ? 15.785 8.139 4.240 1.00 75.31 88 HIS A N 1
ATOM 679 C CA . HIS A 1 88 ? 16.826 9.046 3.751 1.00 75.31 88 HIS A CA 1
ATOM 680 C C . HIS A 1 88 ? 17.757 9.546 4.860 1.00 75.31 88 HIS A C 1
ATOM 682 O O . HIS A 1 88 ? 18.804 10.109 4.564 1.00 75.31 88 HIS A O 1
ATOM 688 N N . THR A 1 89 ? 17.423 9.315 6.134 1.00 78.94 89 THR A N 1
ATOM 689 C CA . THR A 1 89 ? 18.234 9.808 7.259 1.00 78.94 89 THR A CA 1
ATOM 690 C C . THR A 1 89 ? 19.494 8.975 7.476 1.00 78.94 89 THR A C 1
ATOM 692 O O . THR A 1 89 ? 20.474 9.495 7.991 1.00 78.94 89 THR A O 1
ATOM 695 N N . ARG A 1 90 ? 19.514 7.704 7.040 1.00 75.75 90 ARG A N 1
ATOM 696 C CA . ARG A 1 90 ? 20.688 6.820 7.169 1.00 75.75 90 ARG A CA 1
ATOM 697 C C . ARG A 1 90 ? 21.899 7.292 6.353 1.00 75.75 90 ARG A C 1
ATOM 699 O O . ARG A 1 90 ? 23.025 7.043 6.763 1.00 75.75 90 ARG A O 1
ATOM 706 N N . SER A 1 91 ? 21.672 7.919 5.199 1.00 77.25 91 SER A N 1
ATOM 707 C CA . SER A 1 91 ? 22.724 8.454 4.320 1.00 77.25 91 SER A CA 1
ATOM 708 C C . SER A 1 91 ? 22.855 9.975 4.394 1.00 77.25 91 SER A C 1
ATOM 710 O O . SER A 1 91 ? 23.670 10.546 3.674 1.00 77.25 91 SER A O 1
ATOM 712 N N . ALA A 1 92 ? 22.026 10.646 5.194 1.00 85.31 92 ALA A N 1
ATOM 713 C CA . ALA A 1 92 ? 22.082 12.091 5.329 1.00 85.31 92 ALA A CA 1
ATOM 714 C C . ALA A 1 92 ? 23.247 12.480 6.248 1.00 85.31 92 ALA A C 1
ATOM 716 O O . ALA A 1 92 ? 23.335 12.021 7.386 1.00 85.31 92 ALA A O 1
ATOM 717 N N . ASN A 1 93 ? 24.125 13.355 5.761 1.00 86.69 93 ASN A N 1
ATOM 718 C CA . ASN A 1 93 ? 25.139 13.989 6.595 1.00 86.69 93 ASN A CA 1
ATOM 719 C C . ASN A 1 93 ? 24.468 15.098 7.413 1.00 86.69 93 ASN A C 1
ATOM 721 O O . ASN A 1 93 ? 23.980 16.072 6.841 1.00 86.69 93 ASN A O 1
ATOM 725 N N . THR A 1 94 ? 24.455 14.972 8.738 1.00 87.19 94 THR A N 1
ATOM 726 C CA . THR A 1 94 ? 23.940 16.021 9.630 1.00 87.19 94 THR A CA 1
ATOM 727 C C . THR A 1 94 ? 25.112 16.815 10.199 1.00 87.19 94 THR A C 1
ATOM 729 O O . THR A 1 94 ? 25.944 16.257 10.911 1.00 87.19 94 THR A O 1
ATOM 732 N N . VAL A 1 95 ? 25.179 18.118 9.913 1.00 87.38 95 VAL A N 1
ATOM 733 C CA . VAL A 1 95 ? 26.131 19.041 10.553 1.00 87.38 95 VAL A CA 1
ATOM 734 C C . VAL A 1 95 ? 25.424 19.724 11.721 1.00 87.38 95 VAL A C 1
ATOM 736 O O . VAL A 1 95 ? 24.352 20.297 11.543 1.00 87.38 95 VAL A O 1
ATOM 739 N N . ARG A 1 96 ? 26.014 19.666 12.918 1.00 87.88 96 ARG A N 1
ATOM 740 C CA . ARG A 1 96 ? 25.554 20.413 14.096 1.00 87.88 96 ARG A CA 1
ATOM 741 C C . ARG A 1 96 ? 26.596 21.471 14.441 1.00 87.88 96 ARG A C 1
ATOM 743 O O . ARG A 1 96 ? 27.749 21.125 14.678 1.00 87.88 96 ARG A O 1
ATOM 750 N N . THR A 1 97 ? 26.191 22.735 14.475 1.00 89.62 97 THR A N 1
ATOM 751 C CA . THR A 1 97 ? 27.026 23.860 14.915 1.00 89.62 97 THR A CA 1
ATOM 752 C C . THR A 1 97 ? 26.634 24.281 16.331 1.00 89.62 97 THR A C 1
ATOM 754 O O . THR A 1 97 ? 25.472 24.164 16.724 1.00 89.62 97 THR A O 1
ATOM 757 N N . PHE A 1 98 ? 27.610 24.745 17.108 1.00 88.56 98 PHE A N 1
ATOM 758 C CA . PHE A 1 98 ? 27.406 25.351 18.422 1.00 88.56 98 PHE A CA 1
ATOM 759 C C . PHE A 1 98 ? 28.032 26.746 18.400 1.00 88.56 98 PHE A C 1
ATOM 761 O O . PHE A 1 98 ? 29.124 26.907 17.854 1.00 88.56 98 PHE A O 1
ATOM 768 N N . THR A 1 99 ? 27.311 27.727 18.939 1.00 82.69 99 THR A N 1
ATOM 769 C CA . THR A 1 99 ? 27.770 29.107 19.159 1.00 82.69 99 THR A CA 1
ATOM 770 C C . THR A 1 99 ? 28.229 29.288 20.589 1.00 82.69 99 THR A C 1
ATOM 772 O O . THR A 1 99 ? 27.504 28.765 21.469 1.00 82.69 99 THR A O 1
#

InterPro domains:
  IPR001111 TGF-beta, propeptide [PF00688] (26-78)

Organism: Diaphorina citri (NCBI:txid121845)

pLDDT: mean 75.62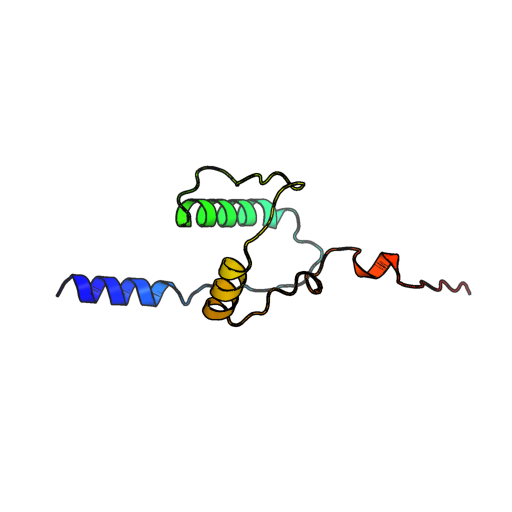, std 16.64, range [37.25, 96.19]

Radius of gyration: 20.73 Å; chains: 1; bounding box: 64×44×36 Å

Sequence (99 aa):
MRCLLMVVTVLATLNSITISTTSAEDSVQLDKKALQQVESNLLSLFGLNRRPRPNRKNVRIPKAMLDLYKLQTGQDVDTSMLPLPGRHTRSANTVRTFT